Protein AF-A0A6P0U5D0-F1 (afdb_monomer_lite)

Sequence (96 aa):
MTTETWIVYKTENRNDYGWEDRMLMPRESLTNILWENWTYQEEPTIPEIGDRTRNYKSESENCFTTHGRDGDWVVTRVEQFVNYNTDKKIFVCYCK

Radius of gyration: 14.8 Å; chains: 1; bounding box: 33×35×34 Å

Secondary structure (DSSP, 8-state):
---EEEEEEEESSTTSTT-TT-EETTTTEE--EEEEEEE--SS-----TT-EEEEEEESSTT---EEEEEEEEEEEEEEEEE-TTSSEEEEEEEE-

Structure (mmCIF, N/CA/C/O backbone):
data_AF-A0A6P0U5D0-F1
#
_entry.id   AF-A0A6P0U5D0-F1
#
loop_
_atom_site.group_PDB
_atom_site.id
_atom_site.type_symbol
_atom_site.label_atom_id
_atom_site.label_alt_id
_atom_site.label_comp_id
_atom_site.label_asym_id
_atom_site.label_entity_id
_atom_site.label_seq_id
_atom_site.pdbx_PDB_ins_code
_atom_site.Cartn_x
_atom_site.Cartn_y
_atom_site.Cartn_z
_atom_site.occupancy
_atom_site.B_iso_or_equiv
_atom_site.auth_seq_id
_atom_site.auth_comp_id
_atom_site.auth_asym_id
_atom_site.auth_atom_id
_atom_site.pdbx_PDB_model_num
ATOM 1 N N . MET A 1 1 ? -17.581 9.460 15.946 1.00 62.06 1 MET A N 1
ATOM 2 C CA . MET A 1 1 ? -16.287 9.244 16.640 1.00 62.06 1 MET A CA 1
ATOM 3 C C . MET A 1 1 ? -15.241 9.155 15.553 1.00 62.06 1 MET A C 1
ATOM 5 O O . MET A 1 1 ? -15.353 8.297 14.684 1.00 62.06 1 MET A O 1
ATOM 9 N N . THR A 1 2 ? -14.288 10.080 15.547 1.00 68.94 2 THR A N 1
ATOM 10 C CA . THR A 1 2 ? -13.249 10.158 14.520 1.00 68.94 2 THR A CA 1
ATOM 11 C C . THR A 1 2 ? -12.297 8.971 14.642 1.00 68.94 2 THR A C 1
ATOM 13 O O . THR A 1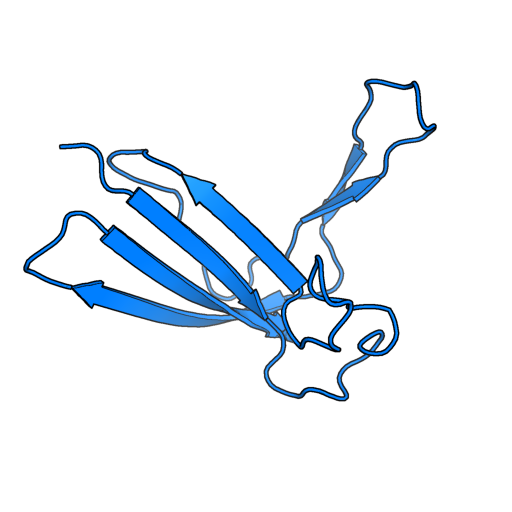 2 ? -11.740 8.718 15.706 1.00 68.94 2 THR A O 1
ATOM 16 N N . THR A 1 3 ? -12.155 8.213 13.555 1.00 81.62 3 THR A N 1
ATOM 17 C CA . THR A 1 3 ? -11.309 7.016 13.494 1.00 81.62 3 THR A CA 1
ATOM 18 C C . THR A 1 3 ? -9.969 7.395 12.871 1.00 81.62 3 THR A C 1
ATOM 20 O O . THR A 1 3 ? -9.930 7.937 11.767 1.00 81.62 3 THR A O 1
ATOM 23 N N . GLU A 1 4 ? -8.864 7.088 13.543 1.00 91.00 4 GLU A N 1
ATOM 24 C CA . GLU A 1 4 ? -7.524 7.244 12.974 1.00 91.00 4 GLU A CA 1
ATOM 25 C C . GLU A 1 4 ? -7.300 6.145 11.933 1.00 91.00 4 GLU A C 1
ATOM 27 O O . GLU A 1 4 ? -7.246 4.956 12.252 1.00 91.00 4 GLU A O 1
ATOM 32 N N . THR A 1 5 ? -7.193 6.541 10.671 1.00 93.19 5 THR A N 1
ATOM 33 C CA . THR A 1 5 ? -7.029 5.628 9.546 1.00 93.19 5 THR A CA 1
ATOM 34 C C . THR A 1 5 ? -5.687 5.862 8.872 1.00 93.19 5 THR A C 1
ATOM 36 O O . THR A 1 5 ? -5.386 6.971 8.428 1.00 93.19 5 THR A O 1
ATOM 39 N N . TRP A 1 6 ? -4.899 4.796 8.769 1.00 94.94 6 TRP A N 1
ATOM 40 C CA . TRP A 1 6 ? -3.624 4.780 8.064 1.00 94.94 6 TRP A CA 1
ATOM 41 C C . TRP A 1 6 ? -3.738 3.926 6.804 1.00 94.94 6 TRP A C 1
ATOM 43 O O . TRP A 1 6 ? -4.088 2.751 6.870 1.00 94.94 6 TRP A O 1
ATOM 53 N N . ILE A 1 7 ? -3.468 4.516 5.646 1.00 94.94 7 ILE A N 1
ATOM 54 C CA . ILE A 1 7 ? -3.540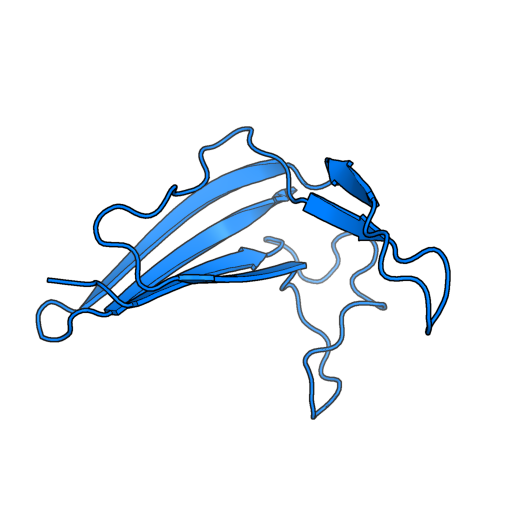 3.847 4.347 1.00 94.94 7 ILE A CA 1
ATOM 55 C C . ILE A 1 7 ? -2.121 3.743 3.800 1.00 94.94 7 ILE A C 1
ATOM 57 O O . ILE A 1 7 ? -1.473 4.761 3.558 1.00 94.94 7 ILE A O 1
ATOM 61 N N . VAL A 1 8 ? -1.650 2.518 3.593 1.00 94.69 8 VAL A N 1
ATOM 62 C CA . VAL A 1 8 ? -0.305 2.209 3.100 1.00 94.69 8 VAL A CA 1
ATOM 63 C C . VAL A 1 8 ? -0.417 1.587 1.718 1.00 94.69 8 VAL A C 1
ATOM 65 O O . VAL A 1 8 ? -1.004 0.519 1.560 1.00 94.69 8 VAL A O 1
ATOM 68 N N . TYR A 1 9 ? 0.184 2.223 0.720 1.00 94.50 9 TYR A N 1
ATOM 69 C CA . TYR A 1 9 ? 0.357 1.657 -0.612 1.00 94.50 9 TYR A CA 1
ATOM 70 C C . TYR A 1 9 ? 1.723 0.993 -0.679 1.00 94.50 9 TYR A C 1
ATOM 72 O O . TYR A 1 9 ? 2.731 1.609 -0.337 1.00 94.50 9 TYR A O 1
ATOM 80 N N . LYS A 1 10 ? 1.780 -0.255 -1.130 1.00 94.75 10 LYS A N 1
ATOM 81 C CA . LYS A 1 10 ? 3.031 -1.007 -1.257 1.00 94.75 10 LYS A CA 1
ATOM 82 C C . LYS A 1 10 ? 3.022 -1.900 -2.482 1.00 94.75 10 LYS A C 1
ATOM 84 O O . LYS A 1 10 ? 1.963 -2.313 -2.942 1.00 94.75 10 LYS A O 1
ATOM 89 N N . THR A 1 11 ? 4.199 -2.269 -2.957 1.00 94.88 11 THR A N 1
ATOM 90 C CA . THR A 1 11 ? 4.336 -3.352 -3.927 1.00 94.88 11 THR A CA 1
ATOM 91 C C . THR A 1 11 ? 4.346 -4.706 -3.229 1.00 94.88 11 THR A C 1
ATOM 93 O O . THR A 1 11 ? 4.741 -4.842 -2.062 1.00 94.88 11 THR A O 1
ATOM 96 N N . GLU A 1 12 ? 3.868 -5.732 -3.930 1.00 89.94 12 GLU A N 1
ATOM 97 C CA . GLU A 1 12 ? 3.906 -7.103 -3.420 1.00 89.94 12 GLU A CA 1
ATOM 98 C C . GLU A 1 12 ? 5.339 -7.648 -3.433 1.00 89.94 12 GLU A C 1
ATOM 100 O O . GLU A 1 12 ? 5.762 -8.273 -2.458 1.00 89.94 12 GLU A O 1
ATOM 105 N N . ASN A 1 13 ? 6.112 -7.342 -4.479 1.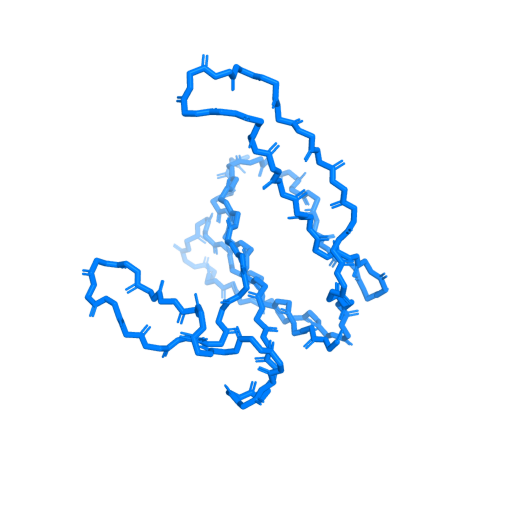00 88.69 13 ASN A N 1
ATOM 106 C CA . ASN A 1 13 ? 7.500 -7.757 -4.596 1.00 88.69 13 ASN A CA 1
ATOM 107 C C . ASN A 1 13 ? 8.447 -6.596 -4.251 1.00 88.69 13 ASN A C 1
ATOM 109 O O . ASN A 1 13 ? 8.240 -5.442 -4.628 1.00 88.69 13 ASN A O 1
ATOM 113 N N . ARG A 1 14 ? 9.506 -6.908 -3.498 1.00 81.00 14 ARG A N 1
ATOM 114 C CA . ARG A 1 14 ? 10.542 -5.942 -3.109 1.00 81.00 14 ARG A CA 1
ATOM 115 C C . ARG A 1 14 ? 11.405 -5.503 -4.290 1.00 81.00 14 ARG A C 1
ATOM 117 O O . ARG A 1 14 ? 11.970 -4.428 -4.219 1.00 81.00 14 ARG A O 1
ATOM 124 N N . ASN A 1 15 ? 11.482 -6.313 -5.342 1.00 86.12 15 ASN A N 1
ATOM 125 C CA . ASN A 1 15 ? 12.291 -6.038 -6.530 1.00 86.12 15 ASN A CA 1
ATOM 126 C C . ASN A 1 15 ? 11.483 -5.366 -7.655 1.00 86.12 15 ASN A C 1
ATOM 128 O O . ASN A 1 15 ? 11.948 -5.311 -8.792 1.00 86.12 15 ASN A O 1
ATOM 132 N N . ASP A 1 16 ? 10.255 -4.921 -7.374 1.00 90.00 16 ASP A N 1
ATOM 133 C CA . ASP A 1 16 ? 9.439 -4.209 -8.357 1.00 90.00 16 ASP A CA 1
ATOM 134 C C . ASP A 1 16 ? 10.076 -2.855 -8.712 1.00 90.00 16 ASP A C 1
ATOM 136 O O . ASP A 1 16 ? 10.749 -2.239 -7.890 1.00 90.00 16 ASP A O 1
ATOM 140 N N . TYR A 1 17 ? 9.868 -2.400 -9.950 1.00 88.69 17 TYR A N 1
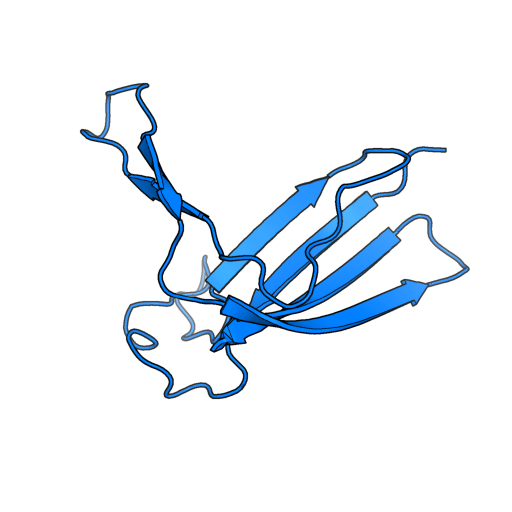ATOM 141 C CA . TYR A 1 17 ? 10.576 -1.267 -10.562 1.00 88.69 17 TYR A CA 1
ATOM 142 C C . TYR A 1 17 ? 10.745 -0.040 -9.647 1.00 88.69 17 TYR A C 1
ATOM 144 O O . TYR A 1 17 ? 9.773 0.460 -9.077 1.00 88.69 17 TYR A O 1
ATOM 152 N N . GLY A 1 18 ? 11.968 0.489 -9.557 1.00 85.56 18 GLY A N 1
ATOM 153 C CA . GLY A 1 18 ? 12.280 1.669 -8.749 1.00 85.56 18 GLY A CA 1
ATOM 154 C C . GLY A 1 18 ? 12.247 1.387 -7.248 1.00 85.56 18 GLY A C 1
ATOM 155 O O . GLY A 1 18 ? 11.844 2.255 -6.480 1.00 85.56 18 GLY A O 1
ATOM 156 N N . TRP A 1 19 ? 12.581 0.165 -6.820 1.00 87.62 19 TRP A N 1
ATOM 157 C CA . TRP A 1 19 ? 12.731 -0.182 -5.402 1.00 87.62 19 TRP A CA 1
ATOM 158 C C . TRP A 1 19 ? 14.024 0.386 -4.812 1.00 87.62 19 TRP A C 1
ATOM 160 O O . TRP A 1 19 ? 14.084 0.649 -3.613 1.00 87.62 19 TRP A O 1
ATOM 170 N N . GLU A 1 20 ? 15.040 0.597 -5.649 1.00 88.62 20 GLU A N 1
ATOM 171 C CA . GLU A 1 20 ? 16.331 1.181 -5.285 1.00 88.62 20 GLU A CA 1
ATOM 172 C C . GLU A 1 20 ? 16.178 2.619 -4.773 1.00 88.62 20 GLU A C 1
ATOM 174 O O . GLU A 1 20 ? 16.891 3.037 -3.862 1.00 88.62 20 GLU A O 1
ATOM 179 N N . ASP A 1 21 ? 15.198 3.342 -5.316 1.00 85.81 21 ASP A N 1
ATOM 180 C CA . ASP A 1 21 ? 14.901 4.733 -4.972 1.00 85.81 21 ASP A CA 1
ATOM 181 C C . ASP A 1 21 ? 13.947 4.859 -3.766 1.00 85.81 21 ASP A C 1
ATOM 183 O O . ASP A 1 21 ? 13.640 5.964 -3.316 1.00 85.81 21 ASP A O 1
ATOM 187 N N . ARG A 1 22 ? 13.450 3.738 -3.219 1.00 86.75 22 ARG A N 1
ATOM 188 C CA . ARG A 1 22 ? 12.482 3.729 -2.111 1.00 86.75 22 ARG A CA 1
ATOM 189 C C . ARG A 1 22 ? 13.175 3.520 -0.778 1.00 86.75 22 ARG A C 1
ATOM 191 O O . ARG A 1 22 ? 13.430 2.392 -0.346 1.00 86.75 22 ARG A O 1
ATOM 198 N N . MET A 1 23 ? 13.411 4.624 -0.083 1.00 86.75 23 MET A N 1
ATOM 199 C CA . MET A 1 23 ? 14.056 4.634 1.225 1.00 86.75 23 MET A CA 1
ATOM 200 C C . MET A 1 23 ? 13.071 5.023 2.323 1.00 86.75 23 MET A C 1
ATOM 202 O O . MET A 1 23 ? 12.439 6.077 2.280 1.00 86.75 23 MET A O 1
ATOM 206 N N . LEU A 1 24 ? 12.957 4.170 3.341 1.00 84.38 24 LEU A N 1
ATOM 207 C CA . LEU A 1 24 ? 12.169 4.475 4.525 1.00 84.38 24 LEU A CA 1
ATOM 208 C C . LEU A 1 24 ? 12.969 5.386 5.459 1.00 84.38 24 LEU A C 1
ATOM 210 O O . LEU A 1 24 ? 13.996 4.991 6.020 1.00 84.38 24 LEU A O 1
ATOM 214 N N . MET A 1 25 ? 12.469 6.599 5.659 1.00 82.12 25 MET A N 1
ATOM 215 C CA . MET A 1 25 ? 13.047 7.556 6.598 1.00 82.12 25 MET A CA 1
ATOM 216 C C . MET A 1 25 ? 12.813 7.123 8.060 1.00 82.12 25 MET A C 1
ATOM 218 O O . MET A 1 25 ? 11.814 6.468 8.357 1.00 82.12 25 MET A O 1
ATOM 222 N N . PRO A 1 26 ? 13.705 7.478 9.007 1.00 83.94 26 PRO A N 1
ATOM 223 C CA . PRO A 1 26 ? 14.953 8.228 8.826 1.00 83.94 26 PRO A CA 1
ATOM 224 C C . PRO A 1 26 ? 16.180 7.334 8.581 1.00 83.94 26 PRO A C 1
ATOM 226 O O . PRO A 1 26 ? 17.287 7.838 8.462 1.00 83.94 26 PRO A O 1
ATOM 229 N N . ARG A 1 27 ? 16.018 6.005 8.595 1.00 80.81 27 ARG A N 1
ATOM 230 C CA . ARG A 1 27 ? 17.140 5.047 8.547 1.00 80.81 27 ARG A CA 1
ATOM 231 C C . ARG A 1 27 ? 17.533 4.621 7.132 1.00 80.81 27 ARG A C 1
ATOM 233 O O . ARG A 1 27 ? 18.370 3.735 6.996 1.00 80.81 27 ARG A O 1
ATOM 240 N N . GLU A 1 28 ? 16.881 5.183 6.119 1.00 83.62 28 GLU A N 1
ATOM 241 C CA . GLU A 1 28 ? 17.126 4.939 4.692 1.00 83.62 28 GLU A CA 1
ATOM 242 C C . GLU A 1 28 ? 17.106 3.450 4.309 1.00 83.62 28 GLU A C 1
ATOM 244 O O . GLU A 1 28 ? 17.783 2.987 3.395 1.00 83.62 28 GLU A O 1
ATOM 249 N N . SER A 1 29 ? 16.309 2.658 5.028 1.00 86.62 29 SER A N 1
ATOM 250 C CA . SER A 1 29 ? 16.173 1.235 4.731 1.00 86.62 29 SER A CA 1
ATOM 251 C C . SER A 1 29 ? 15.297 1.042 3.500 1.00 86.62 29 SER A C 1
ATOM 253 O O . SER A 1 29 ? 14.212 1.614 3.413 1.00 86.62 29 SER A O 1
ATOM 255 N N . LEU A 1 30 ? 15.745 0.195 2.575 1.00 90.50 30 LEU A N 1
ATOM 256 C CA . LEU A 1 30 ? 14.998 -0.135 1.363 1.00 90.50 30 LEU A CA 1
ATOM 257 C C . LEU A 1 30 ? 13.633 -0.729 1.701 1.00 90.50 30 LEU A C 1
ATOM 259 O O . LEU A 1 30 ? 13.557 -1.745 2.408 1.00 90.50 30 LEU A O 1
ATOM 263 N N . THR A 1 31 ? 12.584 -0.139 1.138 1.00 90.31 31 THR A N 1
ATOM 264 C CA . THR A 1 31 ? 11.192 -0.497 1.409 1.00 90.31 31 THR A CA 1
ATOM 265 C C . THR A 1 31 ? 10.422 -0.803 0.130 1.00 90.31 31 THR A C 1
ATOM 267 O O . THR A 1 31 ? 10.725 -0.295 -0.944 1.00 90.31 31 THR A O 1
ATOM 270 N N . ASN A 1 32 ? 9.393 -1.638 0.245 1.00 91.88 32 ASN A N 1
ATOM 271 C CA . ASN A 1 32 ? 8.401 -1.832 -0.811 1.00 91.88 32 ASN A CA 1
ATOM 272 C C . ASN A 1 32 ? 7.192 -0.895 -0.667 1.00 91.88 32 ASN A C 1
ATOM 274 O O . ASN A 1 32 ? 6.246 -1.006 -1.442 1.00 91.88 32 ASN A O 1
ATOM 278 N N . ILE A 1 33 ? 7.201 0.012 0.310 1.00 91.88 33 ILE A N 1
ATOM 279 C CA . ILE A 1 33 ? 6.169 1.038 0.476 1.00 91.88 33 ILE A CA 1
ATOM 280 C C . ILE A 1 33 ? 6.330 2.093 -0.624 1.00 91.88 33 ILE A C 1
ATOM 282 O O . ILE A 1 33 ? 7.433 2.555 -0.903 1.00 91.88 33 ILE A O 1
ATOM 286 N N . LEU A 1 34 ? 5.212 2.439 -1.257 1.00 90.88 34 LEU A N 1
ATOM 287 C CA . LEU A 1 34 ? 5.097 3.452 -2.303 1.00 90.88 34 LEU A CA 1
ATOM 288 C C . LEU A 1 34 ? 4.661 4.796 -1.726 1.00 90.88 34 LEU A C 1
ATOM 290 O O . LEU A 1 34 ? 5.181 5.837 -2.113 1.00 90.88 34 LEU A O 1
ATOM 294 N N . TRP A 1 35 ? 3.664 4.766 -0.841 1.00 88.44 35 TRP A N 1
ATOM 295 C CA . TRP A 1 35 ? 3.039 5.966 -0.301 1.00 88.44 35 TRP A CA 1
ATOM 296 C C . TRP A 1 35 ? 2.257 5.657 0.974 1.00 88.44 35 TRP A C 1
ATOM 298 O O . TRP A 1 35 ? 1.740 4.550 1.138 1.00 88.44 35 TRP A O 1
ATOM 308 N N . GLU A 1 36 ? 2.113 6.651 1.846 1.00 90.75 36 GLU A N 1
ATOM 309 C CA . GLU A 1 36 ? 1.376 6.542 3.103 1.00 90.75 36 GLU A CA 1
ATOM 310 C C . GLU A 1 36 ? 0.469 7.760 3.294 1.00 90.75 36 GLU A C 1
ATOM 312 O O . GLU A 1 36 ? 0.896 8.898 3.113 1.00 90.75 36 GLU A O 1
ATOM 317 N N . ASN A 1 37 ? -0.783 7.525 3.681 1.00 90.69 37 ASN A N 1
ATOM 318 C CA . ASN A 1 37 ? -1.750 8.569 4.011 1.00 90.69 37 ASN A CA 1
ATOM 319 C C . ASN A 1 37 ? -2.313 8.349 5.412 1.00 90.69 37 ASN A C 1
ATOM 321 O O . ASN A 1 37 ? -2.702 7.236 5.762 1.00 90.69 37 ASN A O 1
ATOM 325 N N . TRP A 1 38 ? -2.429 9.431 6.175 1.00 90.94 38 TRP A N 1
ATOM 326 C CA . TRP A 1 38 ? -3.043 9.443 7.499 1.00 90.94 38 TRP A CA 1
ATOM 327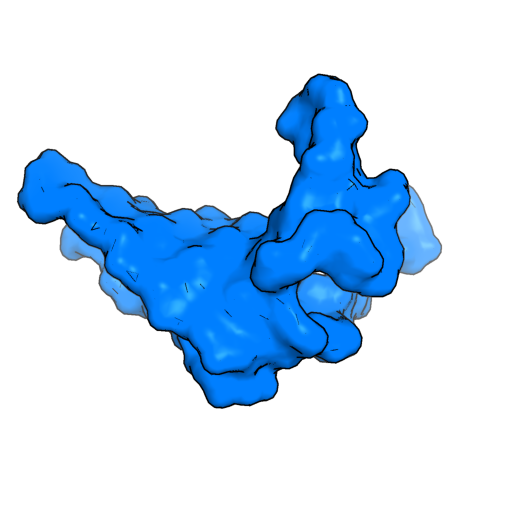 C C . TRP A 1 38 ? -4.270 10.347 7.478 1.00 90.94 38 TRP A C 1
ATOM 329 O O . TRP A 1 38 ? -4.207 11.471 6.981 1.00 90.94 38 TRP A O 1
ATOM 339 N N . THR A 1 39 ? -5.388 9.872 8.018 1.00 90.44 39 THR A N 1
ATOM 340 C CA . THR A 1 39 ? -6.625 10.653 8.112 1.00 90.44 39 THR A CA 1
ATOM 341 C C . THR A 1 39 ? -7.367 10.345 9.406 1.00 90.44 39 THR A C 1
ATOM 343 O O . THR A 1 39 ? -7.303 9.234 9.922 1.00 90.44 39 THR A O 1
ATOM 346 N N . TYR A 1 40 ? -8.075 11.343 9.927 1.00 90.44 40 TYR A N 1
ATOM 347 C CA . TYR A 1 40 ? -8.925 11.237 11.118 1.00 90.44 40 TYR A CA 1
ATOM 348 C C . TYR A 1 40 ? -10.409 11.411 10.770 1.00 90.44 40 TYR A C 1
ATOM 350 O O . TYR A 1 40 ? -11.210 11.760 11.630 1.00 90.44 40 TYR A O 1
ATOM 358 N N . GLN A 1 41 ? -10.782 11.248 9.500 1.00 85.75 41 GLN A N 1
ATOM 359 C CA . GLN A 1 41 ? -12.169 11.376 9.051 1.00 85.75 41 GLN A CA 1
ATOM 360 C C . GLN A 1 41 ? -13.053 10.270 9.647 1.00 85.75 41 GLN A C 1
ATOM 362 O O . GLN A 1 41 ? -12.592 9.157 9.894 1.00 85.75 41 GLN A O 1
ATOM 367 N N . GLU A 1 42 ? -14.335 10.569 9.874 1.00 81.50 42 GLU A N 1
ATOM 368 C CA . GLU A 1 42 ? -15.301 9.551 10.318 1.00 81.50 42 GLU A CA 1
ATOM 369 C C . GLU A 1 42 ? -15.526 8.487 9.233 1.00 81.50 42 GLU A C 1
ATOM 371 O O . GLU A 1 42 ? -15.556 7.295 9.532 1.00 81.50 42 GLU A O 1
ATOM 376 N N . GLU A 1 43 ? -15.586 8.921 7.972 1.00 83.62 43 GLU A N 1
ATOM 377 C CA . GLU A 1 43 ? -15.720 8.070 6.788 1.00 83.62 43 GLU A CA 1
ATOM 378 C C . GLU A 1 43 ? -14.598 8.401 5.792 1.00 83.62 43 GLU A C 1
ATOM 380 O O . GLU A 1 43 ? -14.764 9.252 4.916 1.00 83.62 43 GLU A O 1
ATOM 385 N N . PRO A 1 44 ? -13.407 7.801 5.951 1.00 85.94 44 PRO A N 1
ATOM 386 C CA . PRO A 1 44 ? -12.305 8.025 5.027 1.00 85.94 44 PRO A CA 1
ATOM 387 C C . PRO A 1 44 ? -12.582 7.358 3.677 1.00 85.94 44 PRO A C 1
ATOM 389 O O . PRO A 1 44 ? -13.077 6.233 3.615 1.00 85.94 44 PRO A O 1
ATOM 392 N N . THR A 1 45 ? -12.191 8.019 2.588 1.00 89.44 45 THR A N 1
ATOM 393 C CA . THR A 1 45 ? -12.162 7.388 1.264 1.00 89.44 45 THR A CA 1
ATOM 394 C C . THR A 1 45 ? -11.085 6.306 1.251 1.00 89.44 45 THR A C 1
ATOM 396 O O . THR A 1 45 ? -9.891 6.604 1.334 1.00 89.44 45 THR A O 1
ATOM 399 N N . ILE A 1 46 ? -11.515 5.048 1.176 1.00 91.50 46 ILE A N 1
ATOM 400 C CA . ILE A 1 46 ? -10.626 3.891 1.077 1.00 91.50 46 ILE A CA 1
ATOM 401 C C . ILE A 1 46 ? -10.381 3.592 -0.405 1.00 91.50 46 ILE A C 1
ATOM 403 O O . ILE A 1 46 ? -11.347 3.594 -1.164 1.00 91.50 46 ILE A O 1
ATOM 407 N N . PRO A 1 47 ? -9.131 3.338 -0.825 1.00 92.81 47 PRO A N 1
ATOM 408 C CA . PRO A 1 47 ? -8.835 2.988 -2.210 1.00 92.81 47 PRO A CA 1
ATOM 409 C C . PRO A 1 47 ? -9.515 1.684 -2.613 1.00 92.81 47 PRO A C 1
ATOM 411 O O . PRO A 1 47 ? -9.588 0.744 -1.818 1.00 92.81 47 PRO A O 1
ATOM 414 N N . GLU A 1 48 ? -9.953 1.611 -3.860 1.00 94.94 48 GLU A N 1
ATOM 415 C CA . GLU A 1 48 ? -10.538 0.423 -4.466 1.00 94.94 48 GLU A CA 1
ATOM 416 C C . GLU A 1 48 ? -9.557 -0.248 -5.437 1.00 94.94 48 GLU A C 1
ATOM 418 O O . GLU A 1 48 ? -8.540 0.310 -5.856 1.00 94.94 48 GLU A O 1
ATOM 423 N N . ILE A 1 49 ? -9.845 -1.498 -5.800 1.00 95.94 49 ILE A N 1
ATOM 424 C CA . ILE A 1 49 ? -9.072 -2.200 -6.829 1.00 95.94 49 ILE A CA 1
ATOM 425 C C . ILE A 1 49 ? -9.270 -1.476 -8.166 1.00 95.94 49 ILE A C 1
ATOM 427 O O . ILE A 1 49 ? -10.399 -1.281 -8.606 1.00 95.94 49 ILE A O 1
ATOM 431 N N . GLY A 1 50 ? -8.168 -1.130 -8.832 1.00 94.31 50 GLY A N 1
ATOM 432 C CA . GLY A 1 50 ? -8.157 -0.335 -10.062 1.00 94.31 50 GLY A CA 1
ATOM 433 C C . GLY A 1 50 ? -7.765 1.128 -9.852 1.00 94.31 50 GLY A C 1
ATOM 434 O O . GLY A 1 50 ? -7.344 1.770 -10.818 1.00 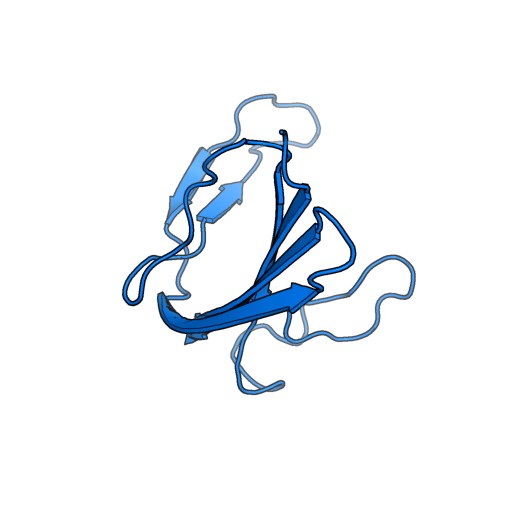94.31 50 GLY A O 1
ATOM 435 N N . ASP A 1 51 ? -7.812 1.630 -8.614 1.00 93.44 51 ASP A N 1
ATOM 436 C CA . ASP A 1 51 ? -7.317 2.968 -8.296 1.00 93.44 51 ASP A CA 1
ATOM 437 C C . ASP A 1 51 ? -5.806 3.065 -8.507 1.00 93.44 51 ASP A C 1
ATOM 439 O O . ASP A 1 51 ? -5.065 2.085 -8.387 1.00 93.44 51 ASP A O 1
ATOM 443 N N . ARG A 1 52 ? -5.331 4.274 -8.808 1.00 91.62 52 ARG A N 1
ATOM 444 C CA . ARG A 1 52 ? -3.907 4.561 -8.997 1.00 91.62 52 ARG A CA 1
ATOM 445 C C . ARG A 1 52 ? -3.342 5.342 -7.826 1.00 91.62 52 ARG A C 1
ATOM 447 O O . ARG A 1 52 ? -4.019 6.190 -7.243 1.00 91.62 52 ARG A O 1
ATOM 454 N N . THR A 1 53 ? -2.072 5.100 -7.507 1.00 86.31 53 THR A N 1
ATOM 455 C CA . THR A 1 53 ? -1.349 5.985 -6.584 1.00 86.31 53 THR A CA 1
ATOM 456 C C . THR A 1 53 ? -1.251 7.387 -7.180 1.00 86.31 53 THR A C 1
ATOM 458 O O . THR A 1 53 ? -1.356 7.566 -8.392 1.00 86.31 53 THR A O 1
ATOM 461 N N . ARG A 1 54 ? -1.046 8.406 -6.343 1.00 83.19 54 ARG A N 1
ATOM 462 C CA . ARG A 1 54 ? -0.905 9.787 -6.812 1.00 83.19 54 ARG A CA 1
ATOM 463 C C . ARG A 1 54 ? 0.541 10.233 -6.697 1.00 83.19 54 ARG A C 1
ATOM 465 O O . ARG A 1 54 ? 1.128 10.169 -5.624 1.00 83.19 54 ARG A O 1
ATOM 472 N N . ASN A 1 55 ? 1.090 10.708 -7.804 1.00 77.88 55 ASN A N 1
ATOM 473 C CA . ASN A 1 55 ? 2.418 11.290 -7.855 1.00 77.88 55 ASN A CA 1
ATOM 474 C C . ASN A 1 55 ? 2.299 12.805 -7.741 1.00 77.88 55 ASN A C 1
ATOM 476 O O . ASN A 1 55 ? 1.624 13.448 -8.549 1.00 77.88 55 ASN A O 1
ATOM 480 N N . TYR A 1 56 ? 2.990 13.370 -6.760 1.00 72.25 56 TYR A N 1
ATOM 481 C CA . TYR A 1 56 ? 3.070 14.807 -6.554 1.00 72.25 56 TYR A CA 1
ATOM 482 C C . TYR A 1 56 ? 4.452 15.295 -6.968 1.00 72.25 56 TYR A C 1
ATOM 484 O O . TYR A 1 56 ? 5.464 14.771 -6.507 1.00 72.25 56 TYR A O 1
ATOM 492 N N . LYS A 1 57 ? 4.498 16.292 -7.851 1.00 67.62 57 LYS A N 1
ATOM 493 C CA . LYS A 1 57 ? 5.740 16.970 -8.225 1.00 67.62 57 LYS A CA 1
ATOM 494 C C . LYS A 1 57 ? 5.653 18.435 -7.810 1.00 67.62 57 LYS A C 1
ATOM 496 O O . LYS A 1 57 ? 4.711 19.123 -8.209 1.00 67.62 57 LYS A O 1
ATOM 501 N N . SER A 1 58 ? 6.629 18.896 -7.032 1.00 60.25 58 SER A N 1
ATOM 502 C CA . SER A 1 58 ? 6.899 20.322 -6.848 1.00 60.25 58 SER A CA 1
ATOM 503 C C . SER A 1 58 ? 7.823 20.797 -7.972 1.00 60.25 58 SER A C 1
ATOM 505 O O . SER A 1 58 ? 8.782 20.116 -8.339 1.00 60.25 58 SER A O 1
ATOM 507 N N . GLU A 1 59 ? 7.518 21.944 -8.577 1.00 61.16 59 GLU A N 1
ATOM 508 C CA . GLU A 1 59 ? 8.356 22.501 -9.652 1.00 61.16 59 GLU A CA 1
ATOM 509 C C . GLU A 1 59 ? 9.655 23.137 -9.133 1.00 61.16 59 GLU A C 1
ATOM 511 O O . GLU A 1 59 ? 10.615 23.272 -9.889 1.00 61.16 59 GLU A O 1
ATOM 516 N N . SER A 1 60 ? 9.723 23.493 -7.848 1.00 62.03 60 SER A N 1
ATOM 517 C CA . SER A 1 60 ? 10.953 23.920 -7.173 1.00 62.03 60 SER A CA 1
ATOM 518 C C . SER A 1 60 ? 10.816 23.806 -5.653 1.00 62.03 60 SER A C 1
ATOM 520 O O . SER A 1 60 ? 9.702 23.721 -5.135 1.00 62.03 60 SER A O 1
ATOM 522 N N . GLU A 1 61 ? 11.942 23.849 -4.932 1.00 58.31 61 GLU A N 1
ATOM 523 C CA . GLU A 1 61 ? 11.998 23.795 -3.457 1.00 58.31 61 GLU A CA 1
ATOM 524 C C . GLU A 1 61 ? 11.183 24.906 -2.762 1.00 58.31 61 GLU A C 1
ATOM 526 O O . GLU A 1 61 ? 10.814 24.754 -1.603 1.00 58.31 61 GLU A O 1
ATOM 531 N N . ASN A 1 62 ? 10.850 25.990 -3.478 1.00 58.34 62 ASN A N 1
ATOM 532 C CA . ASN A 1 62 ? 10.130 27.157 -2.952 1.00 58.34 62 ASN A CA 1
ATOM 533 C C . ASN A 1 62 ? 8.784 27.431 -3.654 1.00 58.34 62 ASN A C 1
ATOM 535 O O . ASN A 1 62 ? 8.185 28.485 -3.433 1.00 58.34 62 ASN A O 1
ATOM 539 N N . CYS A 1 63 ? 8.308 26.538 -4.531 1.00 52.56 63 CYS A N 1
ATOM 540 C CA . CYS A 1 63 ? 7.043 26.727 -5.244 1.00 52.56 63 CYS A CA 1
ATOM 541 C C . CYS A 1 63 ? 5.910 25.935 -4.579 1.00 52.56 63 CYS A C 1
ATOM 543 O O . CYS A 1 63 ? 5.973 24.714 -4.458 1.00 52.56 63 CYS A O 1
ATOM 545 N N . PHE A 1 64 ? 4.841 26.637 -4.195 1.00 55.91 64 PHE A N 1
ATOM 546 C CA . PHE A 1 64 ? 3.648 26.068 -3.553 1.00 55.91 64 PHE A CA 1
ATOM 547 C C . PHE A 1 64 ? 2.736 25.284 -4.515 1.00 55.91 64 PHE A C 1
ATOM 549 O O . PHE A 1 64 ? 1.739 24.701 -4.088 1.00 55.91 64 PHE A O 1
ATOM 556 N N . THR A 1 65 ? 3.047 25.257 -5.814 1.00 55.09 65 THR A N 1
ATOM 557 C CA . THR A 1 65 ? 2.244 24.541 -6.808 1.00 55.09 65 THR A CA 1
ATOM 558 C C . THR A 1 65 ? 2.628 23.067 -6.824 1.00 55.09 65 THR A C 1
ATOM 560 O O . THR A 1 65 ? 3.679 22.679 -7.333 1.00 55.09 65 THR A O 1
ATOM 563 N N . THR A 1 66 ? 1.759 22.231 -6.258 1.00 63.66 66 THR A N 1
ATOM 564 C CA . THR A 1 66 ? 1.890 20.773 -6.322 1.00 63.66 66 THR A CA 1
ATOM 565 C C . THR A 1 66 ? 1.037 20.242 -7.469 1.00 63.66 66 THR A C 1
ATOM 567 O O . THR A 1 66 ? -0.192 20.237 -7.385 1.00 63.66 66 THR A O 1
ATOM 570 N N . HIS A 1 67 ? 1.671 19.767 -8.541 1.00 70.38 67 HIS A N 1
ATOM 571 C CA . HIS A 1 67 ? 0.957 19.061 -9.601 1.00 70.38 67 HIS A CA 1
ATOM 572 C C . HIS A 1 67 ? 0.786 17.599 -9.196 1.00 70.38 67 HIS A C 1
ATOM 574 O O . HIS A 1 67 ? 1.757 16.845 -9.116 1.00 70.38 67 HIS A O 1
ATOM 580 N N . GLY A 1 68 ? -0.457 17.212 -8.917 1.00 70.75 68 GLY A N 1
ATOM 581 C CA . GLY A 1 68 ? -0.833 15.819 -8.711 1.00 70.75 68 GLY A CA 1
ATOM 582 C C . GLY A 1 68 ? -1.210 15.176 -10.040 1.00 70.75 68 GLY A C 1
ATOM 583 O O . GLY A 1 68 ? -2.135 15.649 -10.698 1.00 70.75 68 GLY A O 1
ATOM 584 N N . ARG A 1 69 ? -0.538 14.087 -10.404 1.00 80.12 69 ARG A N 1
ATOM 585 C CA . ARG A 1 69 ? -0.927 13.214 -11.518 1.00 80.12 69 ARG A CA 1
ATOM 586 C C . ARG A 1 69 ? -1.123 11.792 -11.022 1.00 80.12 69 ARG A C 1
ATOM 588 O O . ARG A 1 69 ? -0.544 11.415 -10.002 1.00 80.12 69 ARG A O 1
ATOM 595 N N . ASP A 1 70 ? -1.876 11.005 -11.771 1.00 83.88 70 ASP A N 1
ATOM 596 C CA . ASP A 1 70 ? -1.942 9.574 -11.515 1.00 83.88 70 ASP A CA 1
ATOM 597 C C . ASP A 1 70 ? -0.558 8.958 -11.718 1.00 83.88 70 ASP A C 1
ATOM 599 O O . ASP A 1 70 ? 0.193 9.312 -12.635 1.00 83.88 70 ASP A O 1
ATOM 603 N N . GLY A 1 71 ? -0.201 8.086 -10.791 1.00 83.56 71 GLY A N 1
ATOM 604 C CA . GLY A 1 71 ? 1.004 7.293 -10.833 1.00 83.56 71 GLY A CA 1
ATOM 605 C C . GLY A 1 71 ? 0.854 6.069 -11.722 1.00 83.56 71 GLY A C 1
ATOM 606 O O . GLY A 1 71 ? -0.205 5.772 -12.285 1.00 83.56 71 GLY A O 1
ATOM 607 N N . ASP A 1 72 ? 1.967 5.357 -11.837 1.00 88.56 72 ASP A N 1
ATOM 608 C CA . ASP A 1 72 ? 2.056 4.151 -12.656 1.00 88.56 72 ASP A CA 1
ATOM 609 C C . ASP A 1 72 ? 1.543 2.908 -11.911 1.00 88.56 72 ASP A C 1
ATOM 611 O O . ASP A 1 72 ? 1.207 1.916 -12.547 1.00 88.56 72 ASP A O 1
ATOM 615 N N . TRP A 1 73 ? 1.427 2.983 -10.581 1.00 92.06 73 TRP A N 1
ATOM 616 C CA . TRP A 1 73 ? 1.014 1.877 -9.720 1.00 92.06 73 TRP A CA 1
ATOM 617 C C . TRP A 1 73 ? -0.502 1.782 -9.608 1.00 92.06 73 TRP A C 1
ATOM 619 O O . TRP A 1 73 ? -1.156 2.750 -9.209 1.00 92.06 73 TRP A O 1
ATOM 629 N N . VAL A 1 74 ? -1.040 0.596 -9.888 1.00 94.81 74 VAL A N 1
ATOM 630 C CA . VAL A 1 74 ? -2.471 0.289 -9.795 1.00 94.81 74 VAL A CA 1
ATOM 631 C C . VAL A 1 74 ? -2.727 -0.616 -8.596 1.00 94.81 74 VAL A C 1
ATOM 633 O O . VAL A 1 74 ? -2.062 -1.638 -8.426 1.00 94.81 74 VAL A O 1
ATOM 636 N N . VAL A 1 75 ? -3.712 -0.272 -7.769 1.00 95.88 75 VAL A N 1
ATOM 637 C CA . VAL A 1 75 ? -4.155 -1.089 -6.637 1.00 95.88 75 VAL A CA 1
ATOM 638 C C . VAL A 1 75 ? -4.787 -2.378 -7.161 1.00 95.88 75 VAL A C 1
ATOM 640 O O . VAL A 1 75 ? -5.742 -2.363 -7.932 1.00 95.88 75 VAL A O 1
ATOM 643 N N . THR A 1 76 ? -4.261 -3.514 -6.715 1.00 96.62 76 THR A N 1
ATOM 644 C CA . THR A 1 76 ? -4.710 -4.860 -7.114 1.00 96.62 76 THR A CA 1
ATOM 645 C C . THR A 1 76 ? -5.353 -5.639 -5.971 1.00 96.62 76 THR A C 1
ATOM 647 O O . THR A 1 76 ? -6.124 -6.565 -6.214 1.00 96.62 76 THR A O 1
ATOM 650 N N . ARG A 1 77 ? -5.053 -5.272 -4.720 1.00 96.44 77 ARG A N 1
ATOM 651 C CA . ARG A 1 77 ? -5.626 -5.875 -3.512 1.00 96.44 77 ARG A CA 1
ATOM 652 C C . ARG A 1 77 ? -5.620 -4.860 -2.379 1.00 96.44 77 ARG A C 1
ATOM 654 O O . ARG A 1 77 ? -4.634 -4.150 -2.204 1.00 96.44 77 ARG A O 1
ATOM 661 N N . VAL A 1 78 ? -6.678 -4.858 -1.577 1.00 96.62 78 VAL A N 1
ATOM 662 C CA . VAL A 1 78 ? -6.786 -4.041 -0.366 1.00 96.62 78 VAL A CA 1
ATOM 663 C C . VAL A 1 78 ? -7.059 -4.961 0.815 1.00 96.62 78 VAL A C 1
ATOM 665 O O . VAL A 1 78 ? -7.999 -5.752 0.790 1.00 96.62 78 VAL A O 1
ATOM 668 N N . GLU A 1 79 ? -6.212 -4.878 1.834 1.00 96.38 79 GLU A N 1
ATOM 669 C CA . GLU A 1 79 ? -6.367 -5.600 3.094 1.00 96.38 79 GLU A CA 1
ATOM 670 C C . GLU A 1 79 ? -6.659 -4.610 4.215 1.00 96.38 79 GLU A C 1
ATOM 672 O O . GLU A 1 79 ? -6.015 -3.567 4.320 1.00 96.38 79 GLU A O 1
ATOM 677 N N . GLN A 1 80 ? -7.624 -4.947 5.065 1.00 94.62 80 GLN A N 1
ATOM 678 C CA . GLN A 1 80 ? -8.027 -4.119 6.191 1.00 94.62 80 GLN A CA 1
ATOM 679 C C . GLN A 1 80 ? -7.618 -4.782 7.506 1.00 94.62 80 GLN A C 1
ATOM 681 O O . GLN A 1 80 ? -7.945 -5.939 7.767 1.00 94.62 80 GLN A O 1
ATOM 686 N N . PHE A 1 81 ? -6.968 -4.007 8.368 1.00 93.25 81 PHE A N 1
ATOM 687 C CA . PHE A 1 81 ? -6.564 -4.400 9.709 1.00 93.25 81 PHE A CA 1
ATOM 688 C C . PHE A 1 81 ? -7.231 -3.467 10.718 1.00 93.25 81 PHE A C 1
ATOM 690 O O . PHE A 1 81 ? -6.999 -2.256 10.727 1.00 93.25 81 PHE A O 1
ATOM 697 N N . VAL A 1 82 ? -8.080 -4.037 11.570 1.00 90.50 82 VAL A N 1
ATOM 698 C CA . VAL A 1 82 ? -8.787 -3.312 12.631 1.00 90.50 82 VAL A CA 1
ATOM 699 C C . VAL A 1 82 ? -8.504 -3.954 13.977 1.00 90.50 82 VAL A C 1
ATOM 701 O O . VAL A 1 82 ? -8.419 -5.176 14.088 1.00 90.50 82 VAL A O 1
ATOM 704 N N . ASN A 1 83 ? -8.380 -3.128 15.010 1.00 85.38 83 ASN A N 1
ATOM 705 C CA . ASN A 1 83 ? -8.338 -3.589 16.390 1.00 85.38 83 ASN A CA 1
ATOM 706 C C . ASN A 1 83 ? -9.584 -3.072 17.108 1.00 85.38 83 ASN A C 1
ATOM 708 O O . ASN A 1 83 ? -9.746 -1.869 17.262 1.00 85.38 83 ASN A O 1
ATOM 712 N N . TYR A 1 84 ? -10.442 -3.978 17.575 1.00 84.19 84 TYR A N 1
ATOM 713 C CA . TYR A 1 84 ? -11.721 -3.635 18.208 1.00 84.19 84 TYR A CA 1
ATOM 714 C C . TYR A 1 84 ? -11.592 -2.871 19.535 1.00 84.19 84 TYR A C 1
ATOM 716 O O . TYR A 1 84 ? -12.579 -2.328 20.017 1.00 84.19 84 TYR A O 1
ATOM 724 N N . ASN A 1 85 ? -10.393 -2.816 20.119 1.00 89.38 85 ASN A N 1
ATOM 725 C CA . ASN A 1 85 ? -10.125 -2.074 21.352 1.00 89.38 85 ASN A CA 1
ATOM 726 C C . ASN A 1 85 ? -9.634 -0.640 21.099 1.00 89.38 85 ASN A C 1
ATOM 728 O O . ASN A 1 85 ? -9.329 0.076 22.051 1.00 89.38 85 ASN A O 1
ATOM 732 N N . THR A 1 86 ? -9.483 -0.232 19.837 1.00 87.00 86 THR A N 1
ATOM 733 C CA . THR A 1 86 ? -8.958 1.086 19.464 1.00 87.00 86 THR A CA 1
ATOM 734 C C . THR A 1 86 ? -9.726 1.659 18.285 1.00 87.00 86 THR A C 1
ATOM 736 O O . THR A 1 86 ? -10.049 0.931 17.353 1.00 87.00 86 THR A O 1
ATOM 739 N N . ASP A 1 87 ? -9.869 2.978 18.226 1.00 86.25 87 ASP A N 1
ATOM 740 C CA . ASP A 1 87 ? -10.425 3.672 17.055 1.00 86.25 87 ASP A CA 1
ATOM 741 C C . ASP A 1 87 ? -9.403 3.811 15.910 1.00 86.25 87 ASP A C 1
ATOM 743 O O . ASP A 1 87 ? -9.406 4.793 15.170 1.00 86.25 87 ASP A O 1
ATOM 747 N N . LYS A 1 88 ? -8.489 2.840 15.778 1.00 89.31 88 LYS A N 1
ATOM 748 C CA . LYS A 1 88 ? -7.426 2.820 14.771 1.00 89.31 88 LYS A CA 1
ATOM 749 C C . LYS A 1 88 ? -7.698 1.755 13.717 1.00 89.31 88 LYS A C 1
ATOM 751 O O . LYS A 1 88 ? -8.011 0.606 14.043 1.00 89.31 88 LYS A O 1
ATOM 756 N N . LYS A 1 89 ? -7.526 2.121 12.449 1.00 92.56 89 LYS A N 1
ATOM 757 C CA . LYS A 1 89 ? -7.657 1.224 11.295 1.00 92.56 89 LYS A CA 1
ATOM 758 C C . LYS A 1 89 ? -6.458 1.385 10.372 1.00 92.56 89 LYS A C 1
ATOM 760 O O . LYS A 1 89 ? -5.991 2.498 10.147 1.00 92.56 89 LYS A O 1
ATOM 765 N N . ILE A 1 90 ? -5.979 0.277 9.820 1.00 94.50 90 ILE A N 1
ATOM 766 C CA . ILE A 1 90 ? -4.911 0.273 8.821 1.00 94.50 90 ILE A CA 1
ATOM 767 C C . ILE A 1 90 ? -5.436 -0.407 7.562 1.00 94.50 90 ILE A C 1
ATOM 769 O O . ILE A 1 90 ? -5.992 -1.501 7.632 1.00 94.50 90 ILE A O 1
ATOM 773 N N . PHE A 1 91 ? -5.244 0.228 6.414 1.00 95.31 91 PHE A N 1
ATOM 774 C CA . PHE A 1 91 ? -5.521 -0.342 5.103 1.00 95.31 91 PHE A CA 1
ATOM 775 C C . PHE A 1 91 ? -4.208 -0.516 4.353 1.00 95.31 91 PHE A C 1
ATOM 777 O O . PHE A 1 91 ? -3.428 0.426 4.234 1.00 95.31 91 PHE A O 1
ATOM 784 N N . VAL A 1 92 ? -3.962 -1.715 3.838 1.00 96.38 92 VAL A N 1
ATOM 785 C CA . VAL A 1 92 ? -2.771 -2.039 3.053 1.00 96.38 92 VAL A CA 1
ATOM 786 C C . VAL A 1 92 ? -3.196 -2.315 1.617 1.00 96.38 92 VAL A C 1
ATOM 788 O O . VAL A 1 92 ? -3.860 -3.310 1.332 1.00 96.38 92 VAL A O 1
ATOM 791 N N . CYS A 1 93 ? -2.804 -1.423 0.714 1.00 96.56 93 CYS A N 1
ATOM 792 C CA . CYS A 1 93 ? -3.094 -1.484 -0.712 1.00 96.56 93 CYS A CA 1
ATOM 793 C C . CYS A 1 93 ? -1.876 -2.050 -1.452 1.00 96.56 93 CYS A C 1
ATOM 795 O O . CYS A 1 93 ? -0.825 -1.409 -1.529 1.00 96.56 93 CYS A O 1
ATOM 797 N N . TYR A 1 94 ? -2.004 -3.254 -2.001 1.00 96.38 94 TYR A N 1
ATOM 798 C CA . TYR A 1 94 ? -0.972 -3.878 -2.824 1.00 96.38 94 TYR A CA 1
ATOM 799 C C . TYR A 1 94 ? -1.107 -3.397 -4.260 1.00 96.38 94 TYR A C 1
ATOM 801 O O . TYR A 1 94 ? -2.171 -3.539 -4.867 1.00 96.38 94 TYR A O 1
ATOM 809 N N . CYS A 1 95 ? -0.023 -2.867 -4.809 1.00 94.50 95 CYS A N 1
ATOM 810 C CA . CYS A 1 95 ? 0.007 -2.277 -6.136 1.00 94.50 95 CYS A CA 1
ATOM 811 C C . CYS A 1 95 ? 0.943 -3.041 -7.075 1.00 94.50 95 CYS A C 1
ATOM 813 O O . CYS A 1 95 ? 1.913 -3.657 -6.617 1.00 94.50 95 CYS A O 1
ATOM 815 N N . LYS A 1 96 ? 0.639 -2.984 -8.373 1.00 91.88 96 LYS A N 1
ATOM 816 C CA . LYS A 1 96 ? 1.460 -3.505 -9.473 1.00 91.88 96 LYS A CA 1
ATOM 817 C C . LYS A 1 96 ? 1.546 -2.493 -10.604 1.00 91.88 96 LYS A C 1
ATOM 819 O O . LYS A 1 96 ? 0.658 -1.610 -10.657 1.00 91.88 96 LYS A O 1
#

Foldseek 3Di:
DFFWEKEWEFAPDCPPPPQVVAADPDVGDRGRTDDMDIDRHPDDDDDDFFAFDWDWDDPDPPGPDTDIDGDPWTFHDKDKDDDPVGSYIYIYTHTD

pLDDT: mean 85.51, std 11.03, range [52.56, 96.62]